Protein AF-A0A485PJR9-F1 (afdb_monomer_lite)

pLDDT: mean 82.81, std 18.19, range [40.5, 96.62]

Foldseek 3Di:
DDDDDDDDDDPDPPPPDPPDDDDPVNVVLVVVLVVLLVVDDDPVLVVVLLVLVVVVVQWDDDPVDIGGDPVSDDPVSVVVSVVSSVVVVD

Secondary structure (DSSP, 8-state):
---PPPPP----------TT---HHHHHHHHHHHHHHHH---HHHHHHHHHHHHHHT-EEE-SS-EEE-GGGS-HHHHHHHHHHHHHHH-

Organism: Lynx pardinus (NCBI:txid191816)

Radius of gyration: 17.03 Å; chains: 1; bounding box: 42×35×46 Å

Sequence (90 aa):
ASGRRSPESCSKPEKILKRGTYDKAYTDELVELHRRLMALRERNVLQQIVNLIEETGHFNVTNTTFDFDLFSLDETTVRKLQSYLEAVAT

InterPro domains:
  IPR040930 AF-9, ANC1 homology domain [PF17793] (26-86)
  IPR052790 YEATS domain-containing [PTHR47827] (2-89)

Structure (mmCIF, N/CA/C/O backbone):
data_AF-A0A485PJR9-F1
#
_entry.id   AF-A0A485PJR9-F1
#
loop_
_atom_site.group_PDB
_atom_site.id
_atom_site.type_symbol
_atom_site.label_atom_id
_atom_site.label_alt_id
_atom_site.label_comp_id
_atom_site.label_asym_id
_atom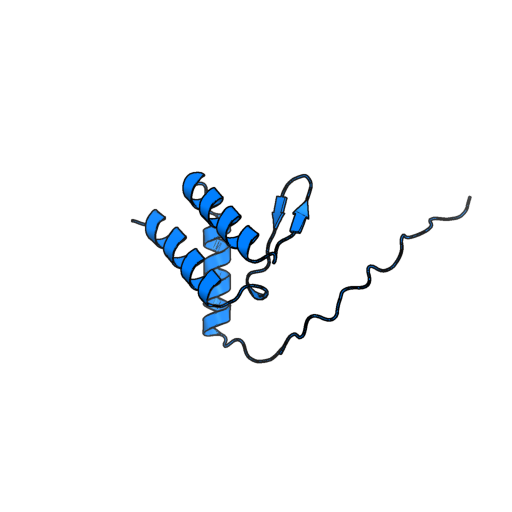_site.label_entity_id
_atom_site.label_seq_id
_atom_site.pdbx_PDB_ins_code
_atom_site.Cartn_x
_atom_site.Cartn_y
_atom_site.Cartn_z
_atom_site.occupancy
_atom_site.B_iso_or_equiv
_atom_site.auth_seq_id
_atom_site.auth_comp_id
_atom_site.auth_asym_id
_atom_site.auth_atom_id
_atom_site.pdbx_PDB_model_num
ATOM 1 N N . ALA A 1 1 ? -28.277 23.061 -32.924 1.00 49.81 1 ALA A N 1
ATOM 2 C CA . ALA A 1 1 ? -27.408 21.890 -32.672 1.00 49.81 1 ALA A CA 1
ATOM 3 C C . ALA A 1 1 ? -25.965 22.268 -33.006 1.00 49.81 1 ALA A C 1
ATOM 5 O O . ALA A 1 1 ? -25.793 23.230 -33.741 1.00 49.81 1 ALA A O 1
ATOM 6 N N . SER A 1 2 ? -24.984 21.522 -32.482 1.00 47.69 2 SER A N 1
ATOM 7 C CA . SER A 1 2 ? -23.531 21.811 -32.412 1.00 47.69 2 SER A CA 1
ATOM 8 C C . SER A 1 2 ? -23.136 22.652 -31.197 1.00 47.69 2 SER A C 1
ATOM 10 O O . SER A 1 2 ? -23.727 23.690 -30.947 1.00 47.69 2 SER A O 1
ATOM 12 N N . GLY A 1 3 ? -22.165 22.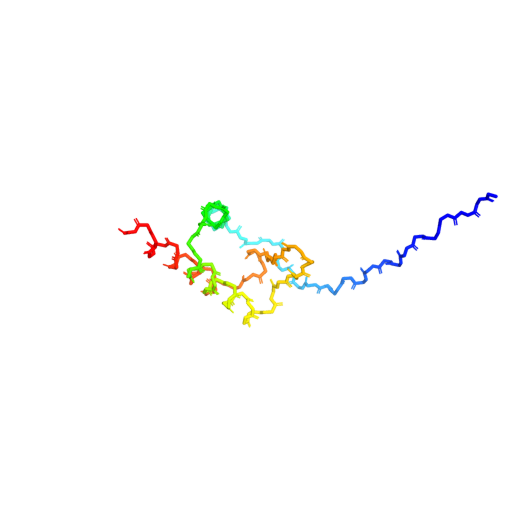275 -30.373 1.00 46.53 3 GLY A N 1
ATOM 13 C CA . GLY A 1 3 ? -21.257 21.131 -30.377 1.00 46.53 3 GLY A CA 1
ATOM 14 C C . GLY A 1 3 ? -20.503 21.141 -29.042 1.00 46.53 3 GLY A C 1
ATOM 15 O O . GLY A 1 3 ? -20.322 22.195 -28.435 1.00 46.53 3 GLY A O 1
ATOM 16 N N . ARG A 1 4 ? -20.148 19.958 -28.538 1.00 58.31 4 ARG A N 1
ATOM 17 C CA . ARG A 1 4 ? -19.515 19.757 -27.226 1.00 58.31 4 ARG A CA 1
ATOM 18 C C . ARG A 1 4 ? -18.128 20.418 -27.202 1.00 58.31 4 ARG A C 1
ATOM 20 O O . ARG A 1 4 ? -17.319 20.132 -28.079 1.00 58.31 4 ARG A O 1
ATOM 27 N N . ARG A 1 5 ? -17.839 21.255 -26.198 1.00 58.25 5 ARG A N 1
ATOM 28 C CA . ARG A 1 5 ? -16.456 21.625 -25.849 1.00 58.25 5 ARG A CA 1
ATOM 29 C C . ARG A 1 5 ? -15.909 20.572 -24.888 1.00 58.25 5 ARG A C 1
ATOM 31 O O . ARG A 1 5 ? -16.456 20.398 -23.802 1.00 58.25 5 ARG A O 1
ATOM 38 N N . SER A 1 6 ? -14.866 19.869 -25.310 1.00 62.22 6 SER A N 1
ATOM 39 C CA . SER A 1 6 ? -14.035 19.036 -24.437 1.00 62.22 6 SER A CA 1
ATOM 40 C C . SER A 1 6 ? -13.182 19.942 -23.542 1.00 62.22 6 SER A C 1
ATOM 42 O O . SER A 1 6 ? -12.634 20.913 -24.069 1.00 62.22 6 SER A O 1
ATOM 44 N N . PRO A 1 7 ? -13.052 19.672 -22.232 1.00 54.69 7 PRO A N 1
ATOM 45 C CA . PRO A 1 7 ? -12.127 20.418 -21.401 1.00 54.69 7 PRO A CA 1
ATOM 46 C C . PRO A 1 7 ? -10.683 19.975 -21.649 1.00 54.69 7 PRO A C 1
ATOM 48 O O . PRO A 1 7 ? -10.404 18.857 -22.087 1.00 54.69 7 PRO A O 1
ATOM 51 N N . GLU A 1 8 ? -9.802 20.937 -21.416 1.00 47.78 8 GLU A N 1
ATOM 52 C CA . GLU A 1 8 ? -8.401 21.003 -21.802 1.00 47.78 8 GLU A CA 1
ATOM 53 C C . GLU A 1 8 ? -7.542 19.836 -21.300 1.00 47.78 8 GLU A C 1
ATOM 55 O O . GLU A 1 8 ? -7.727 19.286 -20.214 1.00 47.78 8 GLU A O 1
ATOM 60 N N . SER A 1 9 ? -6.573 19.476 -22.143 1.00 50.94 9 SER A N 1
ATOM 61 C CA . SER A 1 9 ? -5.550 18.470 -21.889 1.00 50.94 9 SER A CA 1
ATOM 62 C C . SER A 1 9 ? -4.822 18.783 -20.582 1.00 50.94 9 SER A C 1
ATOM 64 O O . SER A 1 9 ? -4.094 19.767 -20.489 1.00 50.94 9 SER A O 1
ATOM 66 N N . CYS A 1 10 ? -5.017 17.936 -19.571 1.00 40.50 10 CYS A N 1
ATOM 67 C CA . CYS A 1 10 ? -4.287 18.004 -18.313 1.00 40.50 10 CYS A CA 1
ATOM 68 C C . CYS A 1 10 ? -2.787 17.822 -18.602 1.00 40.50 10 CYS A C 1
ATOM 70 O O . CYS A 1 10 ? -2.338 16.723 -18.941 1.00 40.50 10 CYS A O 1
ATOM 72 N N . SER A 1 11 ? -2.026 18.914 -18.511 1.00 52.62 11 SER A N 1
ATOM 73 C CA . SER A 1 11 ? -0.566 18.921 -18.569 1.00 52.62 11 SER A CA 1
ATOM 74 C C . SER A 1 11 ? -0.020 18.103 -17.401 1.00 52.62 11 SER A C 1
ATOM 76 O O . SER A 1 11 ? 0.104 18.595 -16.282 1.00 52.62 11 SER A O 1
ATOM 78 N N . LYS A 1 12 ? 0.270 16.823 -17.645 1.00 57.97 12 LYS A N 1
ATOM 79 C CA . LYS A 1 12 ? 0.966 15.968 -16.682 1.00 57.97 12 LYS A CA 1
ATOM 80 C C . LYS A 1 12 ? 2.419 16.444 -16.585 1.00 57.97 12 LYS A C 1
ATOM 82 O O . LYS A 1 12 ? 3.089 16.451 -17.617 1.00 57.97 12 LYS A O 1
ATOM 87 N N . PRO A 1 13 ? 2.929 16.808 -15.394 1.00 51.91 13 PRO A N 1
ATOM 88 C CA . PRO A 1 13 ? 4.355 17.015 -15.218 1.00 51.91 13 PRO A CA 1
ATOM 89 C C . PRO A 1 13 ? 5.075 15.702 -15.519 1.00 51.91 13 PRO A C 1
ATOM 91 O O . PRO A 1 13 ? 4.703 14.632 -15.025 1.00 51.91 13 PRO A O 1
A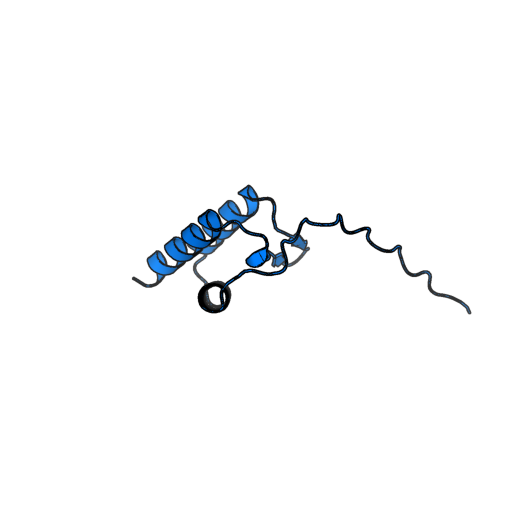TOM 94 N N . GLU A 1 14 ? 6.076 15.807 -16.384 1.00 48.94 14 GLU A N 1
ATOM 95 C CA . GLU A 1 14 ? 6.956 14.740 -16.832 1.00 48.94 14 GLU A CA 1
ATOM 96 C C . GLU A 1 14 ? 7.716 14.176 -15.627 1.00 48.94 14 GLU A C 1
ATOM 98 O O . GLU A 1 14 ? 8.800 14.627 -15.261 1.00 48.94 14 GLU A O 1
ATOM 103 N N . LYS A 1 15 ? 7.106 13.199 -14.947 1.00 51.56 15 LYS A N 1
ATOM 104 C CA . LYS A 1 15 ? 7.785 12.43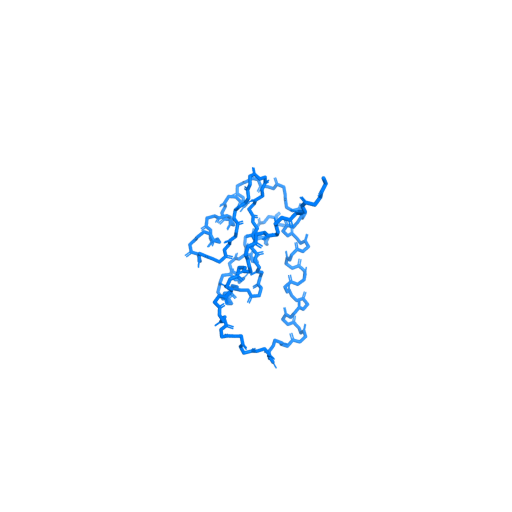6 -13.906 1.00 51.56 15 LYS A CA 1
ATOM 105 C C . LYS A 1 15 ? 8.928 11.682 -14.572 1.00 51.56 15 LYS A C 1
ATOM 107 O O . LYS A 1 15 ? 8.707 10.871 -15.473 1.00 51.56 15 LYS A O 1
ATOM 112 N N . ILE A 1 16 ? 10.128 11.979 -14.092 1.00 50.19 16 ILE A N 1
ATOM 113 C CA . ILE A 1 16 ? 11.408 11.322 -14.344 1.00 50.19 16 ILE A CA 1
ATOM 114 C C . ILE A 1 16 ? 11.248 9.830 -14.024 1.00 50.19 16 ILE A C 1
ATOM 116 O O . ILE A 1 16 ? 11.589 9.359 -12.944 1.00 50.19 16 ILE A O 1
ATOM 120 N N . LEU A 1 17 ? 10.660 9.072 -14.944 1.00 49.97 17 LEU A N 1
ATOM 121 C CA . LEU A 1 17 ? 10.556 7.633 -14.826 1.00 49.97 17 LEU A CA 1
ATOM 122 C C . LEU A 1 17 ? 11.791 7.071 -15.511 1.00 49.97 17 LEU A C 1
ATOM 124 O O . LEU A 1 17 ? 11.871 7.037 -16.741 1.00 49.97 17 LEU A O 1
ATOM 128 N N . LYS A 1 18 ? 12.752 6.606 -14.712 1.00 47.88 18 LYS A N 1
ATOM 129 C CA . LYS A 1 18 ? 13.734 5.613 -15.157 1.00 47.88 18 LYS A CA 1
ATOM 130 C C . LYS A 1 18 ? 12.959 4.328 -15.483 1.00 47.88 18 LYS A C 1
ATOM 132 O O . LYS A 1 18 ? 12.881 3.393 -14.697 1.00 47.88 18 LYS A O 1
ATOM 137 N N . ARG A 1 19 ? 12.273 4.347 -16.627 1.00 50.59 19 ARG A N 1
ATOM 138 C CA . ARG A 1 19 ? 11.323 3.350 -17.127 1.00 50.59 19 ARG A CA 1
ATOM 139 C C . ARG A 1 19 ? 12.095 2.160 -17.703 1.00 50.59 19 ARG A C 1
ATOM 141 O O . ARG A 1 19 ? 12.079 1.960 -18.913 1.00 50.59 19 ARG A O 1
ATOM 148 N N . GLY A 1 20 ? 12.818 1.415 -16.859 1.00 52.72 20 GLY A N 1
ATOM 149 C CA . GLY A 1 20 ? 13.645 0.316 -17.367 1.00 52.72 20 GLY A CA 1
ATOM 150 C C . GLY A 1 20 ? 14.282 -0.690 -16.403 1.00 52.72 20 GLY A C 1
ATOM 151 O O . GLY A 1 20 ? 15.057 -1.502 -16.897 1.00 52.72 20 GLY A O 1
ATOM 152 N N . THR A 1 21 ? 14.059 -0.691 -15.080 1.00 60.72 21 THR A N 1
ATOM 153 C CA . THR A 1 21 ? 14.824 -1.630 -14.215 1.00 60.72 21 THR A CA 1
ATOM 154 C C . THR A 1 21 ? 14.129 -2.025 -12.909 1.00 60.72 21 THR A C 1
ATOM 156 O O . THR A 1 21 ? 14.758 -2.051 -11.858 1.00 60.72 21 THR A O 1
ATOM 159 N N . TYR A 1 22 ? 12.833 -2.338 -12.936 1.00 71.94 22 TYR A N 1
ATOM 160 C CA . TYR A 1 22 ? 12.270 -3.153 -11.854 1.00 71.94 22 TYR A CA 1
ATOM 161 C C . TYR A 1 22 ? 12.421 -4.616 -12.264 1.00 71.94 22 TYR A C 1
ATOM 163 O O . TYR A 1 22 ? 11.948 -5.000 -13.334 1.00 71.94 22 TYR A O 1
ATOM 171 N N . ASP A 1 23 ? 13.142 -5.403 -11.463 1.00 85.56 23 ASP A N 1
ATOM 172 C CA . ASP A 1 23 ? 13.291 -6.834 -11.724 1.00 85.56 23 ASP A CA 1
ATOM 173 C C . ASP A 1 23 ? 11.936 -7.547 -11.594 1.00 85.56 23 ASP A C 1
ATOM 175 O O . ASP A 1 23 ? 11.053 -7.120 -10.837 1.00 85.56 23 ASP A O 1
ATOM 179 N N . LYS A 1 24 ? 11.770 -8.657 -12.321 1.00 88.75 24 LYS A N 1
ATOM 180 C CA . LYS A 1 24 ? 10.539 -9.450 -12.286 1.00 88.75 24 LYS A CA 1
ATOM 181 C C . LYS A 1 24 ? 10.152 -9.830 -10.852 1.00 88.75 24 LYS A C 1
ATOM 183 O O . LYS A 1 24 ? 8.977 -9.730 -10.518 1.00 88.75 24 LYS A O 1
ATOM 188 N N . ALA A 1 25 ? 11.115 -10.185 -9.999 1.00 90.44 25 ALA A N 1
ATOM 189 C CA . ALA A 1 25 ? 10.847 -10.557 -8.611 1.00 90.44 25 ALA A CA 1
ATOM 190 C C . ALA A 1 25 ? 10.226 -9.406 -7.803 1.00 90.44 25 ALA A C 1
ATOM 192 O O . ALA A 1 25 ? 9.255 -9.616 -7.081 1.00 90.44 25 ALA A O 1
ATOM 193 N N . TYR A 1 26 ? 10.731 -8.180 -7.972 1.00 90.12 26 TYR A N 1
ATOM 194 C CA . TYR A 1 26 ? 10.165 -7.001 -7.310 1.00 90.12 26 TYR A CA 1
ATOM 195 C C . TYR A 1 26 ? 8.761 -6.684 -7.834 1.00 90.12 26 TYR A C 1
ATOM 197 O O . TYR A 1 26 ? 7.853 -6.354 -7.078 1.00 90.12 26 TYR A O 1
ATOM 205 N N . THR A 1 27 ? 8.563 -6.843 -9.142 1.00 92.00 27 THR A 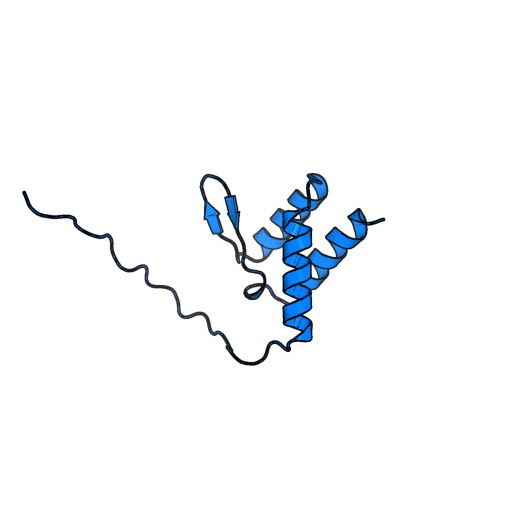N 1
ATOM 206 C CA . THR A 1 27 ? 7.252 -6.649 -9.770 1.00 92.00 27 THR A CA 1
ATOM 207 C C . THR A 1 27 ? 6.216 -7.632 -9.215 1.00 92.00 27 THR A C 1
ATOM 209 O O . THR A 1 27 ? 5.108 -7.227 -8.869 1.00 92.00 27 THR A O 1
ATOM 212 N N . ASP A 1 28 ? 6.589 -8.908 -9.085 1.00 93.44 28 ASP A N 1
ATOM 213 C CA . ASP A 1 28 ? 5.739 -9.956 -8.515 1.00 93.44 28 ASP A CA 1
ATOM 214 C C . ASP A 1 28 ? 5.414 -9.668 -7.031 1.00 93.44 28 ASP A C 1
ATOM 216 O O . ASP A 1 28 ? 4.269 -9.834 -6.604 1.00 93.44 28 ASP A O 1
ATOM 220 N N . GLU A 1 29 ? 6.384 -9.164 -6.259 1.00 93.19 29 GLU A N 1
ATOM 221 C CA . GLU A 1 29 ? 6.197 -8.758 -4.858 1.00 93.19 29 GLU A CA 1
ATOM 222 C C . GLU A 1 29 ? 5.161 -7.625 -4.721 1.00 93.19 29 GLU A C 1
ATOM 224 O O . GLU A 1 29 ? 4.261 -7.698 -3.880 1.00 93.19 29 GLU A O 1
ATOM 229 N N . LEU A 1 30 ? 5.226 -6.607 -5.586 1.00 94.69 30 LEU A N 1
ATOM 230 C CA . LEU A 1 30 ? 4.254 -5.507 -5.600 1.00 94.69 30 LEU A CA 1
ATOM 231 C C . LEU A 1 30 ? 2.840 -5.969 -5.983 1.00 94.69 30 LEU A C 1
ATOM 233 O O . LEU A 1 30 ? 1.856 -5.465 -5.438 1.00 94.69 30 LEU A O 1
ATOM 237 N N . VAL A 1 31 ? 2.716 -6.931 -6.902 1.00 94.88 31 VAL A N 1
ATOM 238 C CA . VAL A 1 31 ? 1.414 -7.503 -7.288 1.00 94.88 31 VAL A CA 1
ATOM 239 C C . VAL A 1 31 ? 0.783 -8.253 -6.116 1.00 94.88 31 VAL A C 1
ATOM 241 O O . VAL A 1 31 ? -0.407 -8.077 -5.834 1.00 94.88 31 VAL A O 1
ATOM 244 N N . GLU A 1 32 ? 1.572 -9.051 -5.397 1.00 94.88 32 GLU A N 1
ATOM 245 C CA . GLU A 1 32 ? 1.101 -9.740 -4.195 1.00 94.88 32 GLU A CA 1
ATOM 246 C C . GLU A 1 32 ? 0.696 -8.742 -3.101 1.00 94.88 32 GLU A C 1
ATOM 248 O O . GLU A 1 32 ? -0.359 -8.900 -2.478 1.00 94.88 32 GLU A O 1
ATOM 253 N N . LEU A 1 33 ? 1.486 -7.679 -2.915 1.00 95.50 33 LEU A N 1
ATOM 254 C CA . LEU A 1 33 ? 1.183 -6.604 -1.974 1.00 95.50 33 LEU A CA 1
ATOM 255 C C . LEU A 1 33 ? -0.166 -5.942 -2.288 1.00 95.50 33 LEU A C 1
ATOM 257 O O . LEU A 1 33 ? -1.009 -5.807 -1.399 1.00 95.50 33 LEU A O 1
ATOM 261 N N . HIS A 1 34 ? -0.408 -5.589 -3.554 1.00 95.19 34 HIS A N 1
ATOM 262 C CA . HIS A 1 34 ? -1.681 -5.021 -3.999 1.00 95.19 34 HIS A CA 1
ATOM 263 C C . HIS A 1 34 ? -2.862 -5.949 -3.688 1.00 95.19 34 HIS A C 1
ATOM 265 O O . HIS A 1 34 ? -3.863 -5.508 -3.124 1.00 95.19 34 HIS A O 1
ATOM 271 N N . ARG A 1 35 ? -2.739 -7.247 -3.996 1.00 95.56 35 ARG A N 1
ATOM 272 C CA . ARG A 1 35 ? -3.799 -8.229 -3.726 1.00 95.56 35 ARG A CA 1
ATOM 273 C C . ARG A 1 35 ? -4.162 -8.279 -2.242 1.00 95.56 35 ARG A C 1
ATOM 275 O O . ARG A 1 35 ? -5.344 -8.303 -1.903 1.00 95.56 35 ARG A O 1
ATOM 282 N N . ARG A 1 36 ? -3.159 -8.278 -1.360 1.00 95.50 36 ARG A N 1
ATOM 283 C CA . ARG A 1 36 ? -3.371 -8.287 0.095 1.00 95.50 36 ARG A CA 1
ATOM 284 C C . ARG A 1 36 ? -4.020 -6.997 0.587 1.00 95.50 36 ARG A C 1
ATOM 286 O O . ARG A 1 36 ? -4.959 -7.071 1.372 1.00 95.50 36 ARG A O 1
ATOM 293 N N . LEU A 1 37 ? -3.583 -5.841 0.084 1.00 94.38 37 LEU A N 1
ATOM 294 C CA . LEU A 1 37 ? -4.194 -4.546 0.402 1.00 94.38 37 LEU A CA 1
ATOM 295 C C . LEU A 1 37 ? -5.676 -4.502 0.008 1.00 94.38 37 LEU A C 1
ATOM 297 O O . LEU A 1 37 ? -6.498 -4.045 0.794 1.00 94.38 37 LEU A O 1
ATOM 301 N N . MET A 1 38 ? -6.037 -5.030 -1.166 1.00 93.31 38 MET A N 1
ATOM 302 C CA . MET A 1 38 ? -7.435 -5.075 -1.623 1.00 93.31 38 MET A CA 1
ATOM 303 C C . MET A 1 38 ? -8.317 -6.022 -0.797 1.00 93.31 38 MET A C 1
ATOM 305 O O . MET A 1 38 ? -9.528 -5.828 -0.720 1.00 93.31 38 MET A O 1
ATOM 309 N N . ALA A 1 39 ? -7.728 -7.044 -0.173 1.00 93.81 39 ALA A N 1
ATOM 310 C CA . ALA A 1 39 ? -8.435 -7.968 0.711 1.00 93.81 39 ALA A CA 1
ATOM 311 C C . ALA A 1 39 ? -8.501 -7.484 2.174 1.00 93.81 39 ALA A C 1
ATOM 313 O O . ALA A 1 39 ? -9.260 -8.046 2.969 1.00 93.81 39 ALA A O 1
ATOM 314 N N . LEU A 1 40 ? -7.719 -6.464 2.546 1.00 93.31 40 LEU A N 1
ATOM 315 C CA . LEU A 1 40 ? -7.619 -5.976 3.916 1.00 93.31 40 LEU A CA 1
ATOM 316 C C . LEU A 1 40 ? -8.917 -5.280 4.346 1.00 93.31 40 LEU A C 1
ATOM 318 O O . LEU A 1 40 ? -9.406 -4.359 3.696 1.00 93.31 40 LEU A O 1
ATOM 322 N N . ARG A 1 41 ? -9.466 -5.702 5.490 1.00 92.62 41 ARG A N 1
ATOM 323 C CA . ARG A 1 41 ? -10.679 -5.111 6.091 1.00 92.62 41 ARG A CA 1
ATOM 324 C C . ARG A 1 41 ? -10.429 -4.488 7.462 1.00 92.62 41 ARG A C 1
ATOM 326 O O . ARG A 1 41 ? -11.336 -3.882 8.034 1.00 92.62 41 ARG A O 1
ATOM 333 N N . GLU A 1 42 ? -9.221 -4.646 7.999 1.00 93.94 42 GLU A N 1
ATOM 334 C CA . GLU A 1 42 ? -8.870 -4.155 9.324 1.00 93.94 42 GLU A CA 1
ATOM 335 C C . GLU A 1 42 ? -8.686 -2.636 9.312 1.00 93.94 42 GLU A C 1
ATOM 337 O O . GLU A 1 42 ? -7.734 -2.106 8.742 1.00 93.94 42 GLU A O 1
ATOM 342 N N . ARG A 1 43 ? -9.619 -1.924 9.954 1.00 93.06 43 ARG A N 1
ATOM 343 C CA . ARG A 1 43 ? -9.680 -0.454 9.915 1.00 93.06 43 ARG A CA 1
ATOM 344 C C . ARG A 1 43 ? -8.443 0.218 10.506 1.00 93.06 43 ARG A C 1
ATOM 346 O O . ARG A 1 43 ? -8.017 1.240 9.981 1.00 93.06 43 ARG A O 1
ATOM 353 N N . ASN A 1 44 ? -7.873 -0.354 11.566 1.00 94.00 44 ASN A N 1
ATOM 354 C CA . ASN A 1 44 ? -6.692 0.209 12.222 1.00 94.00 44 ASN A CA 1
ATOM 355 C C . ASN A 1 44 ? -5.493 0.213 11.270 1.00 94.00 44 ASN A C 1
ATOM 357 O O . ASN A 1 44 ? -4.859 1.247 11.077 1.00 94.00 44 ASN A O 1
ATOM 361 N N . VAL A 1 45 ? -5.243 -0.919 10.612 1.00 93.81 45 VAL A N 1
ATOM 362 C CA . VAL A 1 45 ? -4.144 -1.057 9.650 1.00 93.81 45 VAL A CA 1
ATOM 363 C C . VAL A 1 45 ? -4.401 -0.220 8.401 1.00 93.81 45 VAL A C 1
ATOM 365 O O . VAL A 1 45 ? -3.496 0.463 7.930 1.00 93.81 45 VAL A O 1
ATOM 368 N N . LEU A 1 46 ? -5.642 -0.189 7.903 1.00 94.81 46 LEU A N 1
ATOM 369 C CA . LEU A 1 46 ? -6.020 0.686 6.789 1.00 94.81 46 LEU A CA 1
ATOM 370 C C . LEU A 1 46 ? -5.707 2.157 7.089 1.00 94.81 46 LEU A C 1
ATOM 372 O O . LEU A 1 46 ? -5.141 2.835 6.239 1.00 94.81 46 LEU A O 1
ATOM 376 N N . GLN A 1 47 ? -6.004 2.643 8.296 1.00 94.94 47 GLN A N 1
ATOM 377 C CA . GLN A 1 47 ? -5.668 4.015 8.679 1.00 94.94 47 GLN A CA 1
ATOM 378 C C . GLN A 1 47 ? -4.152 4.244 8.734 1.00 94.94 47 GLN A C 1
ATOM 380 O O . GLN A 1 47 ? -3.682 5.286 8.285 1.00 94.94 47 GLN A O 1
ATOM 385 N N . GLN A 1 48 ? -3.375 3.284 9.248 1.00 95.81 48 GLN A N 1
ATOM 386 C CA . GLN A 1 48 ? -1.910 3.392 9.252 1.00 95.81 48 GLN A CA 1
ATOM 387 C C . GLN A 1 48 ? -1.337 3.451 7.836 1.00 95.81 48 GLN A C 1
ATOM 389 O O . GLN A 1 48 ? -0.434 4.243 7.576 1.00 95.81 48 GLN A O 1
ATOM 394 N N . ILE A 1 49 ? -1.891 2.659 6.917 1.00 95.50 49 ILE A N 1
ATOM 395 C CA . ILE A 1 49 ? -1.533 2.701 5.499 1.00 95.50 49 ILE A CA 1
ATOM 396 C C . ILE A 1 49 ? -1.876 4.070 4.909 1.00 95.50 49 ILE A C 1
ATOM 398 O O . ILE A 1 49 ? -1.011 4.680 4.294 1.00 95.50 49 ILE A O 1
ATOM 402 N N . VAL A 1 50 ? -3.094 4.580 5.122 1.00 95.50 50 VAL A N 1
ATOM 403 C CA . VAL A 1 50 ? -3.501 5.902 4.612 1.00 95.50 50 VAL A CA 1
ATOM 404 C C . VAL A 1 50 ? -2.557 6.992 5.111 1.00 95.50 50 VAL A C 1
ATOM 406 O O . VAL A 1 50 ? -2.045 7.746 4.292 1.00 95.50 50 VAL A O 1
ATOM 409 N N . ASN A 1 51 ? -2.251 7.018 6.411 1.00 96.12 51 ASN A N 1
ATOM 410 C CA . ASN A 1 51 ? -1.330 7.999 6.988 1.00 96.12 51 ASN A CA 1
ATOM 411 C C . ASN A 1 51 ? 0.063 7.907 6.350 1.00 96.12 51 ASN A C 1
ATOM 413 O O . ASN A 1 51 ? 0.629 8.922 5.960 1.00 96.12 51 ASN A O 1
ATOM 417 N N . LEU A 1 52 ? 0.594 6.689 6.199 1.00 96.62 52 LEU A N 1
ATOM 418 C CA . LEU A 1 52 ? 1.901 6.469 5.583 1.00 96.62 52 LEU A CA 1
ATOM 419 C C . LEU A 1 52 ? 1.929 6.967 4.131 1.00 96.62 52 LEU A C 1
ATOM 421 O O . LEU A 1 52 ? 2.883 7.621 3.722 1.00 96.62 52 LEU A O 1
ATOM 425 N N . ILE A 1 53 ? 0.897 6.657 3.343 1.00 96.38 53 ILE A N 1
ATOM 426 C CA . ILE A 1 53 ? 0.808 7.110 1.953 1.00 96.38 53 ILE A CA 1
ATOM 427 C C . ILE A 1 53 ? 0.628 8.632 1.885 1.00 96.38 53 ILE A C 1
ATOM 429 O O . ILE A 1 53 ? 1.212 9.271 1.008 1.00 96.38 53 ILE A O 1
ATOM 433 N N . GLU A 1 54 ? -0.125 9.225 2.810 1.00 95.56 54 GLU A N 1
ATOM 434 C CA . GLU A 1 54 ? -0.312 10.673 2.900 1.00 95.56 54 GLU A CA 1
ATOM 435 C C . GLU A 1 54 ? 1.023 11.404 3.097 1.00 95.56 54 GLU A C 1
ATOM 437 O O . GLU A 1 54 ? 1.296 12.372 2.385 1.00 95.56 54 GLU A O 1
ATOM 442 N N . GLU A 1 55 ? 1.904 10.879 3.958 1.00 95.44 55 GLU A N 1
ATOM 443 C CA . GLU A 1 55 ? 3.254 11.423 4.173 1.00 95.44 55 GLU A CA 1
ATOM 444 C C . GLU A 1 55 ? 4.105 11.442 2.891 1.00 95.44 55 GLU A C 1
ATOM 446 O O . GLU A 1 55 ? 4.966 12.309 2.733 1.00 95.44 55 GLU A O 1
ATOM 451 N N . THR A 1 56 ? 3.858 10.525 1.948 1.00 94.56 56 THR A N 1
ATOM 452 C CA . THR A 1 56 ? 4.587 10.501 0.667 1.00 94.56 56 THR A CA 1
ATOM 453 C C . THR A 1 56 ? 4.110 11.562 -0.326 1.00 94.56 56 THR A C 1
ATOM 455 O O . THR A 1 56 ? 4.839 11.913 -1.252 1.00 94.56 56 THR A O 1
ATOM 458 N N . GLY A 1 57 ? 2.866 12.038 -0.202 1.00 94.44 57 GLY A N 1
ATOM 459 C CA . GLY A 1 57 ? 2.232 12.899 -1.207 1.00 94.44 57 GLY A CA 1
ATOM 460 C C . GLY A 1 57 ? 1.971 12.221 -2.565 1.00 94.44 57 GLY A C 1
ATOM 461 O O . GLY A 1 57 ? 1.603 12.895 -3.529 1.00 94.44 57 GLY A O 1
ATOM 462 N N . HIS A 1 58 ? 2.166 10.903 -2.688 1.00 92.62 58 HIS A N 1
ATOM 463 C CA . HIS A 1 58 ? 2.000 10.139 -3.931 1.00 92.62 58 HIS A CA 1
ATOM 464 C C . HIS A 1 58 ? 0.649 9.416 -4.009 1.00 92.62 58 HIS A C 1
ATOM 466 O O . HIS A 1 58 ? 0.575 8.223 -4.301 1.00 92.62 58 HIS A O 1
ATOM 472 N N . PHE A 1 59 ? -0.430 10.165 -3.794 1.00 96.31 59 PHE A N 1
ATOM 473 C CA . PHE A 1 59 ? -1.801 9.663 -3.825 1.00 96.31 59 PHE A CA 1
ATOM 474 C C . PHE A 1 59 ? -2.730 10.600 -4.594 1.00 96.31 59 PHE A C 1
ATOM 476 O O . PHE A 1 59 ? -2.409 11.757 -4.863 1.00 96.31 59 PHE A O 1
ATOM 483 N N . ASN A 1 60 ? -3.904 10.085 -4.932 1.00 94.69 60 ASN A N 1
ATOM 484 C CA . ASN A 1 60 ? -5.025 10.838 -5.457 1.00 94.69 60 ASN A CA 1
ATOM 485 C C . ASN A 1 60 ? -6.242 10.558 -4.580 1.00 94.69 60 ASN A C 1
ATOM 487 O O . ASN A 1 60 ? -6.541 9.410 -4.262 1.00 94.69 60 ASN A O 1
ATOM 491 N N . VAL A 1 61 ? -6.966 11.610 -4.215 1.00 95.00 61 VAL A N 1
ATOM 492 C CA . VAL A 1 61 ? -8.235 11.482 -3.496 1.00 95.00 61 VAL A CA 1
ATOM 493 C C . VAL A 1 61 ? -9.356 11.849 -4.444 1.00 95.00 61 VAL A C 1
ATOM 495 O O . VAL A 1 61 ? -9.324 12.900 -5.087 1.00 95.00 61 VAL A O 1
ATOM 498 N N . THR A 1 62 ? -10.357 10.984 -4.519 1.00 94.25 62 THR A N 1
ATOM 499 C CA . THR A 1 62 ? -11.632 11.278 -5.166 1.00 94.25 62 THR A CA 1
ATOM 500 C C . THR A 1 62 ? -12.729 11.389 -4.110 1.00 94.25 62 THR A C 1
ATOM 502 O O . THR A 1 62 ? -12.513 11.129 -2.928 1.00 94.25 62 THR A O 1
ATOM 505 N N . ASN A 1 63 ? -13.947 11.735 -4.529 1.00 90.75 63 ASN A N 1
ATOM 506 C CA . ASN A 1 63 ? -15.099 11.794 -3.623 1.00 90.75 63 ASN A CA 1
ATOM 507 C C . ASN A 1 63 ? -15.399 10.456 -2.925 1.00 90.75 63 ASN A C 1
ATOM 509 O O . ASN A 1 63 ? -16.109 10.439 -1.924 1.00 90.75 63 ASN A O 1
ATOM 513 N N . THR A 1 64 ? -14.920 9.340 -3.477 1.00 93.31 64 THR A N 1
ATOM 514 C CA . THR A 1 64 ? -15.284 7.993 -3.021 1.00 93.31 64 THR A CA 1
ATOM 515 C C . THR A 1 64 ? -14.093 7.115 -2.675 1.00 93.31 64 THR A C 1
ATOM 517 O O . THR A 1 64 ? -14.288 6.065 -2.068 1.00 93.31 64 THR A O 1
ATOM 520 N N . THR A 1 65 ? -12.882 7.495 -3.076 1.00 92.44 65 THR A N 1
ATOM 521 C CA . THR A 1 65 ? -11.699 6.635 -2.975 1.00 92.44 65 THR A CA 1
ATOM 522 C C . THR A 1 65 ? -10.455 7.424 -2.596 1.00 92.44 65 THR A C 1
ATOM 524 O O . THR A 1 65 ? -10.318 8.609 -2.904 1.00 92.44 65 THR A O 1
ATOM 527 N N . PHE A 1 66 ? -9.545 6.728 -1.923 1.00 94.56 66 PHE A N 1
ATOM 528 C CA . PHE A 1 66 ? -8.172 7.145 -1.694 1.00 94.56 66 PHE A CA 1
ATOM 529 C C . PHE A 1 66 ? -7.284 6.178 -2.478 1.00 94.56 66 PHE A C 1
ATOM 531 O O . PHE A 1 66 ? -7.213 4.995 -2.143 1.00 94.56 66 PHE A O 1
ATOM 538 N N . ASP A 1 67 ? -6.664 6.671 -3.544 1.00 94.44 67 ASP A N 1
ATOM 539 C CA . ASP A 1 67 ? -5.949 5.867 -4.530 1.00 94.44 67 ASP A CA 1
ATOM 540 C C . ASP A 1 67 ? -4.458 6.212 -4.520 1.00 94.44 67 ASP A C 1
ATOM 542 O O . ASP A 1 67 ? -4.077 7.375 -4.405 1.00 94.44 67 ASP A O 1
ATOM 546 N N . PHE A 1 68 ? -3.590 5.219 -4.685 1.00 96.19 68 PHE A N 1
ATOM 547 C CA . PHE A 1 68 ? -2.148 5.431 -4.791 1.00 96.19 68 PHE A CA 1
ATOM 548 C C . PHE A 1 68 ? -1.499 4.356 -5.660 1.00 96.19 68 PHE A C 1
ATOM 550 O O . PHE A 1 68 ? -1.978 3.224 -5.743 1.00 96.19 68 PHE A O 1
ATOM 557 N N . ASP A 1 69 ? -0.386 4.714 -6.296 1.00 94.31 69 ASP A N 1
ATOM 558 C CA . ASP A 1 69 ? 0.344 3.824 -7.194 1.00 94.31 69 ASP A CA 1
ATOM 559 C C . ASP A 1 69 ? 1.577 3.256 -6.487 1.00 94.31 69 ASP A C 1
ATOM 561 O O . ASP A 1 69 ? 2.502 4.004 -6.176 1.00 94.31 69 ASP A O 1
ATOM 565 N N . LEU A 1 70 ? 1.654 1.931 -6.317 1.00 94.56 70 LEU A N 1
ATOM 566 C CA . LEU A 1 70 ? 2.813 1.274 -5.687 1.00 94.56 70 LEU A CA 1
ATOM 567 C C . LEU A 1 70 ? 4.142 1.578 -6.398 1.00 94.56 70 LEU A C 1
ATOM 569 O O . LEU A 1 70 ? 5.167 1.730 -5.746 1.00 94.56 70 LEU A O 1
ATOM 573 N N . PHE A 1 71 ? 4.125 1.729 -7.725 1.00 91.81 71 PHE A N 1
ATOM 574 C CA . PHE A 1 71 ? 5.313 2.106 -8.504 1.00 91.81 71 PHE A CA 1
ATOM 575 C C . PHE A 1 71 ? 5.783 3.546 -8.273 1.00 91.81 71 PHE A C 1
ATOM 577 O O . PHE A 1 71 ? 6.905 3.880 -8.646 1.00 91.81 71 PHE A O 1
ATOM 584 N N . SER A 1 72 ? 4.928 4.407 -7.717 1.00 90.88 72 SER A N 1
ATOM 585 C CA . SER A 1 72 ? 5.288 5.790 -7.391 1.00 90.88 72 SER A CA 1
ATOM 586 C C . SER A 1 72 ? 5.886 5.923 -5.989 1.00 90.88 72 SER A C 1
ATOM 588 O O . SER A 1 72 ? 6.365 7.002 -5.655 1.00 90.88 72 SER A O 1
ATOM 590 N N . LEU A 1 73 ? 5.852 4.862 -5.177 1.00 93.44 73 LEU A N 1
ATOM 591 C CA . LEU A 1 73 ? 6.400 4.851 -3.824 1.00 93.44 73 LEU A CA 1
ATOM 592 C C . LEU A 1 73 ? 7.876 4.445 -3.833 1.00 93.44 73 LEU A C 1
ATOM 594 O O . LEU A 1 73 ? 8.335 3.690 -4.693 1.00 93.44 73 LEU A O 1
ATOM 598 N N . ASP A 1 74 ? 8.618 4.928 -2.844 1.00 92.00 74 ASP A N 1
ATOM 599 C CA . ASP A 1 74 ? 9.975 4.472 -2.576 1.00 92.00 74 ASP A CA 1
ATOM 600 C C . ASP A 1 74 ? 9.983 3.090 -1.891 1.00 92.00 74 ASP A C 1
ATOM 602 O O . ASP A 1 74 ? 9.008 2.663 -1.266 1.00 92.00 74 ASP A O 1
ATOM 606 N N . GLU A 1 75 ? 11.117 2.393 -1.977 1.00 91.19 75 GLU A N 1
ATOM 607 C CA . GLU A 1 75 ? 11.268 1.038 -1.435 1.00 91.19 75 GLU A CA 1
ATOM 608 C C . GLU A 1 75 ? 11.025 0.976 0.083 1.00 91.19 75 GLU A C 1
ATOM 610 O O . GLU A 1 75 ? 10.481 -0.009 0.584 1.00 91.19 75 GLU A O 1
ATOM 615 N N . THR A 1 76 ? 11.364 2.031 0.835 1.00 94.12 76 THR A N 1
ATOM 616 C CA . THR A 1 76 ? 11.180 2.027 2.295 1.00 94.12 76 THR A CA 1
ATOM 617 C C . THR A 1 76 ? 9.705 2.079 2.674 1.00 94.12 76 THR A C 1
ATOM 619 O O . THR A 1 76 ? 9.272 1.365 3.582 1.00 94.12 76 THR A O 1
ATOM 622 N N . THR A 1 77 ? 8.912 2.852 1.932 1.00 95.88 77 THR A N 1
ATOM 623 C CA . THR A 1 77 ? 7.456 2.884 2.073 1.00 95.88 77 THR A CA 1
ATOM 624 C C . THR A 1 77 ? 6.847 1.524 1.734 1.00 95.88 77 THR A C 1
ATOM 626 O O . THR A 1 77 ? 6.033 1.012 2.503 1.00 95.88 77 THR A O 1
ATOM 629 N N . VAL A 1 78 ? 7.289 0.878 0.649 1.00 94.88 78 VAL A N 1
ATOM 630 C CA . VAL A 1 78 ? 6.827 -0.471 0.270 1.00 94.88 78 VAL A CA 1
ATOM 631 C C . VAL A 1 78 ? 7.133 -1.501 1.365 1.00 94.88 78 VAL A C 1
ATOM 633 O O . VAL A 1 78 ? 6.255 -2.280 1.740 1.00 94.88 78 VAL A O 1
ATOM 636 N N . ARG A 1 79 ? 8.335 -1.467 1.954 1.00 95.19 79 ARG A N 1
ATOM 637 C CA . ARG A 1 79 ? 8.707 -2.348 3.075 1.00 95.19 79 ARG A CA 1
ATOM 638 C C . ARG A 1 79 ? 7.839 -2.127 4.316 1.00 95.19 79 ARG A C 1
ATOM 640 O O . ARG A 1 79 ? 7.440 -3.094 4.962 1.00 95.19 79 ARG A O 1
ATOM 647 N N . LYS A 1 80 ? 7.495 -0.877 4.642 1.00 96.38 80 LYS A N 1
ATOM 648 C CA . LYS A 1 80 ? 6.567 -0.574 5.747 1.00 96.38 80 LYS A CA 1
ATOM 649 C C . LYS A 1 80 ? 5.161 -1.117 5.479 1.00 96.38 80 LYS A C 1
ATOM 651 O O . LYS A 1 80 ? 4.575 -1.719 6.375 1.00 96.38 80 LYS A O 1
ATOM 656 N N . LEU A 1 81 ? 4.647 -0.967 4.253 1.00 95.81 81 LEU A N 1
ATOM 657 C CA . LEU A 1 81 ? 3.352 -1.539 3.861 1.00 95.81 81 LEU A CA 1
ATOM 658 C C . LEU A 1 81 ? 3.327 -3.059 4.050 1.00 95.81 81 LEU A C 1
ATOM 660 O O . LEU A 1 81 ? 2.352 -3.593 4.572 1.00 95.81 81 LEU A O 1
ATOM 664 N N . GLN A 1 82 ? 4.400 -3.752 3.664 1.00 94.19 82 GLN A N 1
ATOM 665 C CA . GLN A 1 82 ? 4.532 -5.196 3.879 1.00 94.19 82 GLN A CA 1
ATOM 666 C C . GLN A 1 82 ? 4.480 -5.552 5.365 1.00 94.19 82 GLN A C 1
ATOM 668 O O . GLN A 1 82 ? 3.677 -6.399 5.750 1.00 94.19 82 GLN A O 1
ATOM 673 N N . SER A 1 83 ? 5.249 -4.847 6.200 1.00 94.69 83 SER A N 1
ATOM 674 C CA . SER A 1 83 ? 5.281 -5.080 7.648 1.00 94.69 83 SER A CA 1
ATOM 675 C C . SER A 1 83 ? 3.904 -4.920 8.303 1.00 94.69 83 SER A C 1
ATOM 677 O O . SER A 1 83 ? 3.521 -5.736 9.141 1.00 94.69 83 SER A O 1
ATOM 679 N N . TYR A 1 84 ? 3.124 -3.917 7.890 1.00 93.38 84 TYR A N 1
ATOM 680 C CA . TYR A 1 84 ? 1.761 -3.725 8.390 1.00 93.38 84 TYR A CA 1
ATOM 681 C C . TYR A 1 84 ? 0.823 -4.877 8.030 1.00 93.38 84 TYR A C 1
ATOM 683 O O . TYR A 1 84 ? -0.043 -5.227 8.824 1.00 93.38 84 TYR A O 1
ATOM 691 N N . LEU A 1 85 ? 0.992 -5.488 6.858 1.00 90.88 85 LEU A N 1
ATOM 692 C CA . LEU A 1 85 ? 0.171 -6.627 6.445 1.00 90.88 85 LEU A CA 1
ATOM 693 C C . LEU A 1 85 ? 0.601 -7.934 7.107 1.00 90.88 85 LEU A C 1
ATOM 695 O O . LEU A 1 85 ? -0.247 -8.776 7.390 1.00 90.88 85 LEU A O 1
ATOM 699 N N . GLU A 1 86 ? 1.897 -8.115 7.353 1.00 89.38 86 GLU A N 1
ATOM 700 C CA . GLU A 1 86 ? 2.406 -9.278 8.081 1.00 89.38 86 GLU A CA 1
ATOM 701 C C . GLU A 1 86 ? 1.910 -9.297 9.529 1.00 89.38 86 GLU A C 1
ATOM 703 O O . GLU A 1 86 ? 1.515 -10.353 10.012 1.00 89.38 86 GLU A O 1
ATOM 708 N N . ALA A 1 87 ? 1.829 -8.132 10.181 1.00 83.62 87 ALA A N 1
ATOM 709 C CA . ALA A 1 87 ? 1.306 -8.003 11.542 1.00 83.62 87 ALA A CA 1
ATOM 710 C C . ALA A 1 87 ? -0.175 -8.410 11.688 1.00 83.62 87 ALA A C 1
ATOM 712 O O . ALA A 1 87 ? -0.612 -8.721 12.790 1.00 83.62 87 ALA A O 1
ATOM 713 N 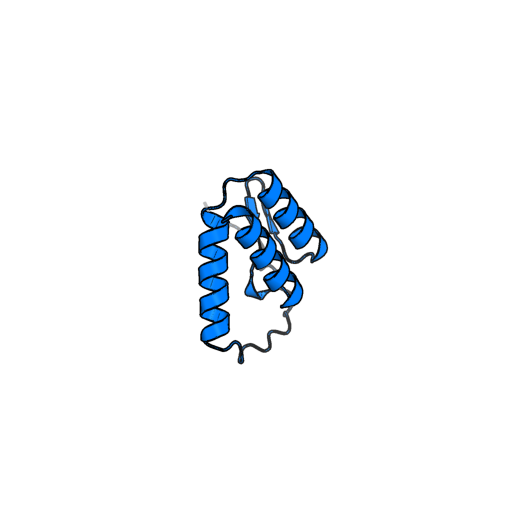N . VAL A 1 88 ? -0.946 -8.411 10.594 1.00 79.31 88 VAL A N 1
ATOM 714 C CA . VAL A 1 88 ? -2.361 -8.837 10.577 1.00 79.31 88 VAL A CA 1
ATOM 715 C C . VAL A 1 88 ? -2.502 -10.337 10.290 1.00 79.31 88 VAL A C 1
ATOM 717 O O . VAL A 1 88 ? -3.532 -10.935 10.586 1.00 79.31 88 VAL A O 1
ATOM 720 N N . ALA A 1 89 ? -1.489 -10.960 9.682 1.00 67.94 89 ALA A N 1
ATOM 721 C CA . ALA A 1 89 ? -1.522 -12.376 9.313 1.00 67.94 89 ALA A CA 1
ATOM 722 C C . ALA A 1 89 ? -1.158 -13.327 10.472 1.00 67.94 89 ALA A C 1
ATOM 724 O O . ALA A 1 89 ? -1.289 -14.543 10.310 1.00 67.94 89 ALA A O 1
ATOM 725 N N . THR A 1 90 ? -0.697 -12.788 11.606 1.00 53.19 90 THR A N 1
ATOM 726 C CA . THR A 1 90 ? -0.388 -13.509 12.855 1.00 53.19 90 THR A CA 1
ATOM 727 C C . THR A 1 90 ? -1.535 -13.443 13.847 1.00 53.19 90 THR A C 1
ATOM 729 O O . THR A 1 90 ? -1.880 -14.507 14.406 1.00 53.19 90 THR A O 1
#